Protein AF-A0A0R2FLG4-F1 (afdb_monomer_lite)

Foldseek 3Di:
DDPVVVVVVLVVCVVVQQWDWDDDPPDIDIDGRDPVVVVVVVVVVVVVVCVVVVHDPPD

Secondary structure (DSSP, 8-state):
--HHHHHHHHHHHHHTTSEEEEEETTEEEEEE--HHHHHHHHHHHHHHHHHHTTPPTT-

Sequence (59 aa):
MEQPVVSHQLAVLRKYQLVTATRKGKSNYYRLDDPHILDVINETLAHADHVIRGERHGE

Structure (mmCIF, N/CA/C/O backbone):
data_AF-A0A0R2FLG4-F1
#
_entry.id   AF-A0A0R2FLG4-F1
#
loop_
_atom_site.group_PDB
_atom_site.id
_atom_site.type_symbol
_atom_site.label_atom_id
_atom_site.label_alt_id
_atom_site.label_comp_id
_atom_site.label_asym_id
_atom_site.label_entity_id
_atom_site.label_seq_id
_atom_site.pdbx_PDB_ins_code
_atom_site.Cartn_x
_atom_site.Cartn_y
_atom_site.Cartn_z
_atom_site.occupancy
_atom_site.B_iso_or_equiv
_atom_site.auth_seq_id
_atom_site.auth_comp_id
_atom_site.auth_asym_id
_atom_site.auth_atom_id
_atom_site.pdbx_PDB_model_num
ATOM 1 N N . MET A 1 1 ? 11.696 -4.251 10.560 1.00 60.28 1 MET A N 1
ATOM 2 C CA . MET A 1 1 ? 10.842 -3.064 10.328 1.00 60.28 1 MET A CA 1
ATOM 3 C C . MET A 1 1 ? 10.172 -2.699 11.638 1.00 60.28 1 MET A C 1
ATOM 5 O O . MET A 1 1 ? 9.671 -3.597 12.304 1.00 60.28 1 MET A O 1
ATOM 9 N N . GLU A 1 2 ? 10.185 -1.428 12.030 1.00 84.75 2 GLU A N 1
ATOM 10 C CA . GLU A 1 2 ? 9.559 -0.993 13.282 1.00 84.75 2 GLU A CA 1
ATOM 11 C C . GLU A 1 2 ? 8.052 -0.751 13.099 1.00 84.75 2 GLU A C 1
ATOM 13 O O . GLU A 1 2 ? 7.613 -0.177 12.100 1.00 84.75 2 GLU A O 1
ATOM 18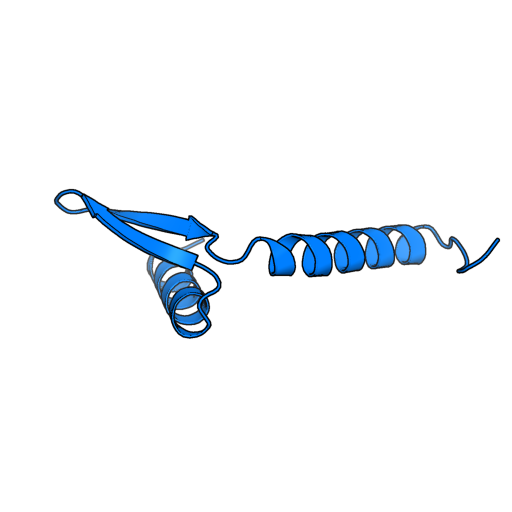 N N . GLN A 1 3 ? 7.253 -1.167 14.086 1.00 77.12 3 GLN A N 1
ATOM 19 C CA . GLN A 1 3 ? 5.787 -1.030 14.094 1.00 77.12 3 GLN A CA 1
ATOM 20 C C . GLN A 1 3 ? 5.259 0.397 13.811 1.00 77.12 3 GLN A C 1
ATOM 22 O O . GLN A 1 3 ? 4.247 0.516 13.110 1.00 77.12 3 GLN A O 1
ATOM 27 N N . PRO A 1 4 ? 5.907 1.488 14.278 1.00 86.38 4 PRO A N 1
ATOM 28 C CA . PRO A 1 4 ? 5.468 2.850 13.969 1.00 86.38 4 PRO A CA 1
ATOM 29 C C . PRO A 1 4 ? 5.519 3.175 12.471 1.00 86.38 4 PRO A C 1
ATOM 31 O O . PRO A 1 4 ? 4.588 3.779 11.939 1.00 86.38 4 PRO A O 1
ATOM 34 N N . VAL A 1 5 ? 6.565 2.719 11.772 1.00 89.94 5 VAL A N 1
ATOM 35 C CA . VAL A 1 5 ? 6.748 2.960 10.331 1.00 89.94 5 VAL A CA 1
ATOM 36 C C . VAL A 1 5 ? 5.688 2.212 9.525 1.00 89.94 5 VAL A C 1
ATOM 38 O O . VAL A 1 5 ? 5.053 2.793 8.647 1.00 89.94 5 VAL A O 1
ATOM 41 N N . VAL A 1 6 ? 5.433 0.948 9.874 1.00 92.12 6 VAL A N 1
ATOM 42 C CA . VAL A 1 6 ? 4.399 0.128 9.220 1.00 92.12 6 VAL A CA 1
ATOM 43 C C . VAL A 1 6 ? 3.012 0.743 9.415 1.00 92.12 6 VAL A C 1
ATOM 45 O O . VAL A 1 6 ? 2.244 0.860 8.463 1.00 92.12 6 VAL A O 1
ATOM 48 N N . SER A 1 7 ? 2.696 1.200 10.629 1.00 91.69 7 SER A N 1
ATOM 49 C CA . SER A 1 7 ? 1.402 1.830 10.928 1.00 91.69 7 SER A CA 1
ATOM 50 C C . SER A 1 7 ? 1.196 3.129 10.146 1.00 91.69 7 SER A C 1
ATOM 52 O O . SER A 1 7 ? 0.094 3.386 9.660 1.00 91.69 7 SE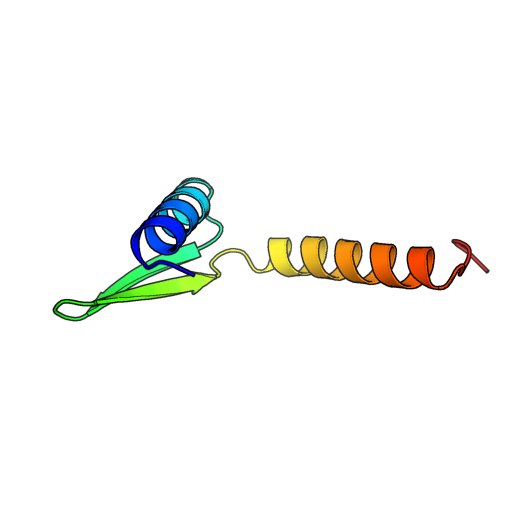R A O 1
ATOM 54 N N . HIS A 1 8 ? 2.254 3.930 9.985 1.00 92.19 8 HIS A N 1
ATOM 55 C CA . HIS A 1 8 ? 2.213 5.137 9.164 1.00 92.19 8 HIS A CA 1
ATOM 56 C C . HIS A 1 8 ? 1.945 4.807 7.689 1.00 92.19 8 HIS A C 1
ATOM 58 O O . HIS A 1 8 ? 1.044 5.385 7.083 1.00 92.19 8 HIS A O 1
ATOM 64 N N . GLN A 1 9 ? 2.657 3.827 7.127 1.00 94.94 9 GLN A N 1
ATOM 65 C CA . GLN A 1 9 ? 2.445 3.382 5.746 1.00 94.94 9 GLN A CA 1
ATOM 66 C C . GLN A 1 9 ? 1.027 2.834 5.533 1.00 94.94 9 GLN A C 1
ATOM 68 O O . GLN A 1 9 ? 0.357 3.221 4.578 1.00 94.94 9 GLN A O 1
ATOM 73 N N . LEU A 1 10 ? 0.510 2.019 6.456 1.00 94.62 10 LEU A N 1
ATOM 74 C CA . LEU A 1 10 ? -0.868 1.517 6.402 1.00 94.62 10 LEU A CA 1
ATOM 75 C C . LEU A 1 10 ? -1.912 2.640 6.485 1.00 94.62 10 LEU A C 1
ATOM 77 O O . LEU A 1 10 ? -2.960 2.554 5.844 1.00 94.62 10 LEU A O 1
ATOM 81 N N . ALA A 1 11 ? -1.639 3.709 7.238 1.00 94.19 11 ALA A N 1
ATOM 82 C CA . ALA A 1 11 ? -2.505 4.885 7.271 1.00 94.19 11 ALA A CA 1
ATOM 83 C C . ALA A 1 11 ? -2.529 5.619 5.920 1.00 94.19 11 ALA A C 1
ATOM 85 O O . ALA A 1 11 ? -3.602 6.024 5.470 1.00 94.19 11 ALA A O 1
ATOM 86 N N . VAL A 1 12 ? -1.377 5.743 5.250 1.00 94.81 12 VAL A N 1
ATOM 87 C CA . VAL A 1 12 ? -1.280 6.316 3.897 1.00 94.81 12 VAL A CA 1
ATOM 88 C C . VAL A 1 12 ? -2.036 5.455 2.883 1.00 94.81 12 VAL A C 1
ATOM 90 O O . VAL A 1 12 ? -2.855 5.980 2.134 1.00 94.81 12 VAL A O 1
ATOM 93 N N . LEU A 1 13 ? -1.836 4.136 2.895 1.00 93.56 13 LEU A N 1
ATOM 94 C CA . LEU A 1 13 ? -2.540 3.216 1.993 1.00 93.56 13 LEU A CA 1
ATOM 95 C C . LEU A 1 13 ? -4.060 3.271 2.197 1.00 93.56 13 LEU A C 1
ATOM 97 O O . LEU A 1 13 ? -4.815 3.312 1.229 1.00 93.56 13 LEU A O 1
ATOM 101 N N . ARG A 1 14 ? -4.519 3.347 3.454 1.00 93.31 14 ARG A N 1
ATOM 102 C CA . ARG A 1 14 ? -5.945 3.504 3.773 1.00 93.31 14 ARG A CA 1
ATOM 103 C C . ARG A 1 14 ? -6.498 4.843 3.283 1.00 93.31 14 ARG A C 1
ATOM 105 O O . ARG A 1 14 ? -7.625 4.888 2.800 1.00 93.31 14 ARG A O 1
ATOM 112 N N . LYS A 1 15 ? -5.725 5.932 3.397 1.00 94.31 15 LYS A N 1
ATOM 113 C CA . LYS A 1 15 ? -6.117 7.267 2.905 1.00 94.31 15 LYS A CA 1
ATOM 114 C C . LYS A 1 15 ? -6.417 7.247 1.404 1.00 94.31 15 LYS A C 1
ATOM 116 O O . LYS A 1 15 ? -7.356 7.909 0.978 1.00 94.31 15 LYS A O 1
ATOM 121 N N . TYR A 1 16 ? -5.648 6.480 0.637 1.00 92.31 16 TYR A N 1
ATOM 122 C CA . TYR A 1 16 ? -5.838 6.311 -0.805 1.00 92.31 16 TYR A CA 1
ATOM 123 C C . TYR A 1 16 ? -6.715 5.108 -1.176 1.00 92.31 16 TYR A C 1
ATOM 125 O O . TYR A 1 16 ? -6.714 4.705 -2.329 1.00 92.31 16 TYR A O 1
ATOM 133 N N . GLN A 1 17 ? -7.466 4.549 -0.218 1.00 90.81 17 GLN A N 1
ATOM 134 C CA . GLN A 1 17 ? -8.429 3.461 -0.449 1.00 90.81 17 GLN A CA 1
ATOM 135 C C . GLN A 1 17 ? -7.810 2.168 -1.006 1.00 90.81 17 GLN A C 1
ATOM 137 O O . GLN A 1 17 ? -8.510 1.313 -1.527 1.00 90.81 17 GLN A O 1
ATOM 142 N N . LEU A 1 18 ? -6.500 1.979 -0.837 1.00 90.81 18 LEU A N 1
ATOM 143 C CA . LEU A 1 18 ? -5.822 0.754 -1.267 1.00 90.81 18 LEU A CA 1
ATOM 144 C C . LEU A 1 18 ? -6.049 -0.390 -0.274 1.00 90.81 18 LEU A C 1
ATOM 146 O O . LEU A 1 18 ? -6.030 -1.564 -0.638 1.00 90.81 18 LEU A O 1
ATOM 150 N N . VAL A 1 19 ? -6.276 -0.056 0.999 1.00 93.44 19 VAL A N 1
ATOM 151 C CA . VAL A 1 19 ? -6.558 -1.026 2.060 1.00 93.44 19 VAL A CA 1
ATOM 152 C C . VAL A 1 19 ? -7.729 -0.581 2.931 1.00 93.44 19 VAL A C 1
ATOM 154 O O . VAL A 1 19 ? -7.866 0.591 3.287 1.00 93.44 19 VAL A O 1
ATOM 157 N N . THR A 1 20 ? -8.519 -1.551 3.372 1.00 94.00 20 THR A N 1
ATOM 158 C CA . THR A 1 20 ? -9.472 -1.410 4.473 1.00 94.00 20 THR A CA 1
ATOM 159 C C . THR A 1 20 ? -8.816 -1.745 5.802 1.00 94.00 20 THR A C 1
ATOM 161 O O . THR A 1 20 ? -7.804 -2.443 5.863 1.00 94.00 20 THR A O 1
ATOM 164 N N . ALA A 1 21 ? -9.421 -1.264 6.887 1.00 94.88 21 ALA A N 1
ATOM 165 C CA . ALA A 1 21 ? -9.041 -1.623 8.243 1.00 94.88 21 ALA A CA 1
ATOM 166 C C . ALA A 1 21 ? -10.284 -2.024 9.044 1.00 94.88 21 ALA A C 1
ATOM 168 O O . ALA A 1 21 ? -11.247 -1.263 9.116 1.00 94.88 21 ALA A O 1
ATOM 169 N N . THR A 1 22 ? -10.246 -3.194 9.678 1.00 96.25 22 THR A N 1
ATOM 170 C CA . THR A 1 22 ? -11.280 -3.678 10.601 1.00 96.25 22 THR A CA 1
ATOM 171 C C . THR A 1 22 ? -10.685 -3.828 11.993 1.00 96.25 22 THR A C 1
ATOM 173 O O . THR A 1 22 ? -9.662 -4.488 12.178 1.00 96.25 22 THR A O 1
ATOM 176 N N . ARG A 1 23 ? -11.325 -3.233 13.000 1.00 95.31 23 ARG A N 1
ATOM 177 C CA . ARG A 1 23 ? -10.891 -3.361 14.393 1.00 95.31 23 ARG A CA 1
ATOM 178 C C . ARG A 1 23 ? -11.515 -4.599 15.030 1.00 95.31 23 ARG A C 1
ATOM 180 O O . ARG A 1 23 ? -12.734 -4.740 15.041 1.00 95.31 23 ARG A O 1
ATOM 187 N N . LYS A 1 24 ? -10.689 -5.459 15.624 1.00 97.31 24 LYS A N 1
ATOM 188 C CA . LYS A 1 24 ? -11.126 -6.611 16.423 1.00 97.31 24 LYS A CA 1
ATOM 189 C C . LYS A 1 24 ? -10.419 -6.562 17.775 1.00 97.31 24 LYS A C 1
ATOM 191 O O . LYS A 1 24 ? -9.234 -6.867 17.901 1.00 97.31 24 LYS A O 1
ATOM 196 N N . GLY A 1 25 ? -11.153 -6.112 18.792 1.00 95.56 25 GLY A N 1
ATOM 197 C CA . GLY A 1 25 ? -10.615 -5.867 20.130 1.00 95.56 25 GLY A CA 1
ATOM 198 C C . GLY A 1 25 ? -9.564 -4.749 20.142 1.00 95.56 25 GLY A C 1
ATOM 199 O O . GLY A 1 25 ? -9.855 -3.595 19.810 1.00 95.56 25 GLY A O 1
ATOM 200 N N . LYS A 1 26 ? -8.335 -5.095 20.545 1.00 93.62 26 LYS A N 1
ATOM 201 C CA . LYS A 1 26 ? -7.189 -4.169 20.611 1.00 93.62 26 LYS A CA 1
ATOM 202 C C . LYS A 1 26 ? -6.367 -4.113 19.316 1.00 93.62 26 LYS A C 1
ATOM 204 O O . LYS A 1 26 ? -5.444 -3.311 19.239 1.00 93.62 26 LYS A O 1
ATOM 209 N N . SER A 1 27 ? -6.709 -4.924 18.316 1.00 93.12 27 SER A N 1
ATOM 210 C CA . SER A 1 27 ? -5.936 -5.060 17.080 1.00 93.12 27 SER A CA 1
ATOM 211 C C . SER A 1 27 ? -6.705 -4.523 15.874 1.00 93.12 27 SER A C 1
ATOM 213 O O . SER A 1 27 ? -7.921 -4.704 15.770 1.00 93.12 27 SER A O 1
ATOM 215 N N . ASN A 1 28 ? -5.981 -3.895 14.948 1.00 93.50 28 ASN A N 1
ATOM 216 C CA . ASN A 1 28 ? -6.490 -3.501 13.637 1.00 93.50 28 ASN A CA 1
ATOM 217 C C . ASN A 1 28 ? -5.997 -4.495 12.583 1.00 93.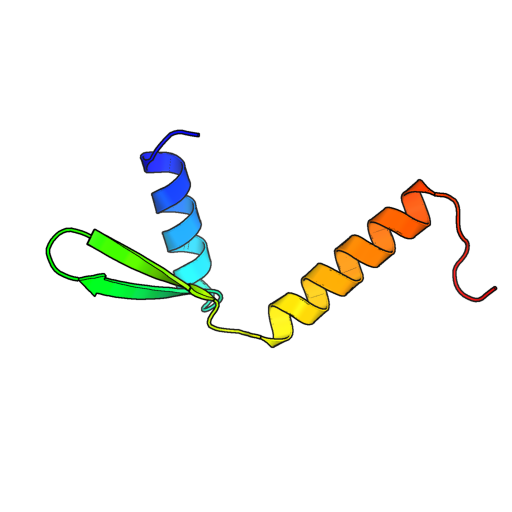50 28 ASN A C 1
ATOM 219 O O . ASN A 1 28 ? -4.804 -4.772 12.499 1.00 93.50 28 ASN A O 1
ATOM 223 N N . TYR A 1 29 ? -6.924 -5.009 11.784 1.00 95.00 29 TYR A N 1
ATOM 224 C CA . TYR A 1 29 ? -6.668 -5.935 10.688 1.00 95.00 29 TYR A CA 1
ATOM 225 C C . TYR A 1 29 ? -6.833 -5.194 9.373 1.00 95.00 29 TYR A C 1
ATOM 227 O O . TYR A 1 29 ? -7.871 -4.571 9.155 1.00 95.00 29 TYR A O 1
ATOM 235 N N . TYR A 1 30 ? -5.826 -5.270 8.511 1.00 93.88 30 TYR A N 1
ATOM 236 C CA . TYR A 1 30 ? -5.835 -4.608 7.214 1.00 93.88 30 TYR A CA 1
ATOM 237 C C . TYR A 1 30 ? -6.053 -5.628 6.101 1.00 93.88 30 TYR A C 1
ATOM 239 O O . TYR A 1 30 ? -5.532 -6.741 6.171 1.00 93.88 30 TYR A O 1
ATOM 247 N N . ARG A 1 31 ? -6.823 -5.251 5.081 1.00 93.12 31 ARG A N 1
ATOM 248 C CA . ARG A 1 31 ? -7.045 -6.056 3.873 1.00 93.12 31 ARG A CA 1
ATOM 249 C C . ARG A 1 31 ? -6.996 -5.139 2.664 1.00 93.12 31 ARG A C 1
ATOM 251 O O . ARG A 1 31 ? -7.478 -4.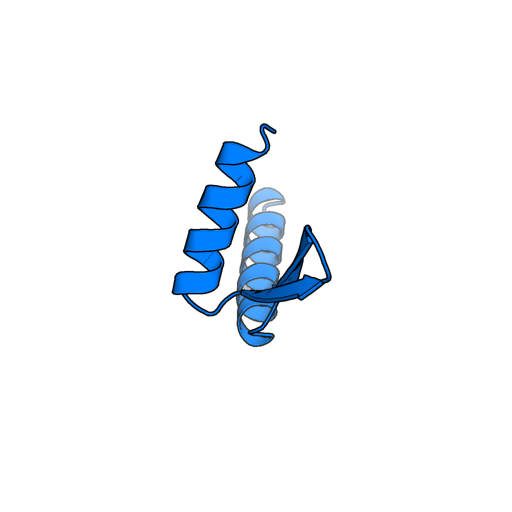017 2.755 1.00 93.12 31 ARG A O 1
ATOM 258 N N . LEU A 1 32 ? -6.453 -5.614 1.552 1.00 91.12 32 LEU A N 1
ATOM 259 C CA . LEU A 1 32 ? -6.547 -4.894 0.288 1.00 91.12 32 LEU A CA 1
ATOM 260 C C . LEU A 1 32 ? -8.021 -4.666 -0.096 1.00 91.12 32 LEU A C 1
ATOM 262 O O . LEU A 1 32 ? -8.850 -5.555 0.116 1.00 91.12 32 LEU A O 1
ATOM 266 N N . ASP A 1 33 ? -8.329 -3.475 -0.602 1.00 85.69 33 ASP A N 1
ATOM 267 C CA . ASP A 1 33 ? -9.694 -3.080 -0.984 1.00 85.69 33 ASP A CA 1
ATOM 268 C C . ASP A 1 33 ? -9.881 -2.885 -2.489 1.00 85.69 33 ASP A C 1
ATOM 270 O O . ASP A 1 33 ? -10.998 -2.990 -2.982 1.00 85.69 33 ASP A O 1
ATOM 274 N N . ASP A 1 34 ? -8.795 -2.645 -3.224 1.00 80.94 34 ASP A N 1
ATOM 275 C CA . ASP A 1 34 ? -8.841 -2.423 -4.665 1.00 80.94 34 ASP A CA 1
ATOM 276 C C . ASP A 1 34 ? -8.152 -3.577 -5.401 1.00 80.94 34 ASP A C 1
ATOM 278 O O . ASP A 1 34 ? -6.926 -3.659 -5.395 1.00 80.94 34 ASP A O 1
ATOM 282 N N . PRO A 1 35 ? -8.897 -4.502 -6.023 1.00 79.50 35 PRO A N 1
ATOM 283 C CA . PRO A 1 35 ? -8.305 -5.552 -6.841 1.00 79.50 35 PRO A CA 1
ATOM 284 C C . PRO A 1 35 ? -7.563 -5.008 -8.069 1.00 79.50 35 PRO A C 1
ATOM 286 O O . PRO A 1 35 ? -6.552 -5.586 -8.449 1.00 79.50 35 PRO A O 1
ATOM 289 N N . HIS A 1 36 ? -7.995 -3.882 -8.652 1.00 86.88 36 HIS A N 1
ATOM 290 C CA . HIS A 1 36 ? -7.394 -3.342 -9.879 1.00 86.88 36 HIS A CA 1
ATOM 291 C C . HIS A 1 36 ? -5.958 -2.863 -9.647 1.00 86.88 36 HIS A C 1
ATOM 293 O O . HIS A 1 36 ? -5.117 -2.940 -10.543 1.00 86.88 36 HIS A O 1
ATOM 299 N N . ILE A 1 37 ? -5.636 -2.398 -8.432 1.00 85.81 37 ILE A N 1
ATOM 300 C CA . ILE A 1 37 ? -4.258 -2.012 -8.106 1.00 85.81 37 ILE A CA 1
ATOM 301 C C . ILE A 1 37 ? -3.312 -3.217 -8.120 1.00 85.81 37 ILE A C 1
ATOM 303 O O . ILE A 1 37 ? -2.126 -3.044 -8.395 1.00 85.81 37 ILE A O 1
ATOM 307 N N . LEU A 1 38 ? -3.813 -4.433 -7.859 1.00 86.12 38 LEU A N 1
ATOM 308 C CA . LEU A 1 38 ? -2.993 -5.639 -7.975 1.00 86.12 38 LEU A CA 1
ATOM 309 C C . LEU A 1 38 ? -2.585 -5.866 -9.414 1.00 86.12 38 LEU A C 1
ATOM 311 O O . LEU A 1 38 ? -1.423 -6.174 -9.641 1.00 86.12 38 LEU A O 1
ATOM 315 N N . ASP A 1 39 ? -3.498 -5.674 -10.362 1.00 90.19 39 ASP A N 1
ATOM 316 C CA . ASP A 1 39 ? -3.193 -5.842 -11.780 1.00 90.19 39 ASP A CA 1
ATOM 317 C C . ASP A 1 39 ? -2.084 -4.868 -12.193 1.00 90.19 39 ASP A C 1
ATOM 319 O O . ASP A 1 39 ? -1.064 -5.286 -12.729 1.00 90.19 39 ASP A O 1
ATOM 323 N N . VAL A 1 40 ? -2.195 -3.588 -11.820 1.00 91.00 40 VAL A N 1
ATOM 324 C CA . VAL A 1 40 ? -1.160 -2.578 -12.114 1.00 91.00 40 VAL A CA 1
ATOM 325 C C . VAL A 1 40 ? 0.190 -2.931 -11.483 1.00 91.00 40 VAL A C 1
ATOM 327 O O . VAL A 1 40 ? 1.231 -2.816 -12.135 1.00 91.00 40 VAL A O 1
ATOM 330 N N . ILE A 1 41 ? 0.199 -3.350 -10.214 1.00 90.31 41 ILE A N 1
ATOM 331 C CA . ILE A 1 41 ? 1.433 -3.733 -9.516 1.00 90.31 41 ILE A CA 1
ATOM 332 C C . ILE A 1 41 ? 2.044 -4.978 -10.162 1.00 90.31 41 ILE A C 1
ATOM 334 O O . ILE A 1 41 ? 3.251 -5.002 -10.388 1.00 90.31 41 ILE A O 1
ATOM 338 N N . ASN A 1 42 ? 1.232 -5.983 -10.482 1.00 91.25 42 ASN A N 1
ATOM 339 C CA . ASN A 1 42 ? 1.681 -7.215 -11.120 1.00 91.25 42 ASN A CA 1
ATOM 340 C C . ASN A 1 42 ? 2.279 -6.933 -12.499 1.00 91.25 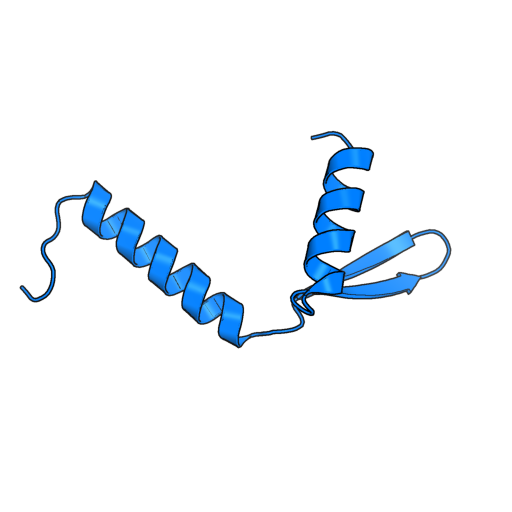42 ASN A C 1
ATOM 342 O O . ASN A 1 42 ? 3.385 -7.391 -12.767 1.00 91.25 42 ASN A O 1
ATOM 346 N N . GLU A 1 43 ? 1.617 -6.120 -13.325 1.00 93.25 43 GLU A N 1
ATOM 347 C CA . GLU A 1 43 ? 2.145 -5.696 -14.627 1.00 93.25 43 GLU A CA 1
ATOM 348 C C . GLU A 1 43 ? 3.453 -4.913 -14.476 1.00 93.25 43 GLU A C 1
ATOM 350 O O . GLU A 1 43 ? 4.417 -5.151 -15.199 1.00 93.25 43 GLU A O 1
ATOM 355 N N . THR A 1 44 ? 3.538 -4.022 -13.484 1.00 93.75 44 THR A N 1
ATOM 356 C CA . THR A 1 44 ? 4.769 -3.263 -13.209 1.00 93.75 44 THR A CA 1
ATOM 357 C C . THR A 1 44 ? 5.915 -4.181 -12.784 1.00 93.75 44 THR A C 1
ATOM 359 O O . THR A 1 44 ? 7.050 -3.997 -13.223 1.00 93.75 44 THR A O 1
ATOM 362 N N . LEU A 1 45 ? 5.636 -5.174 -11.935 1.00 94.06 45 LEU A N 1
ATOM 363 C CA . LEU A 1 45 ? 6.623 -6.158 -11.493 1.00 94.06 45 LEU A CA 1
ATOM 364 C C . LEU A 1 45 ? 7.065 -7.061 -12.646 1.00 94.06 45 LEU A C 1
ATOM 366 O O . LEU A 1 45 ? 8.263 -7.280 -12.806 1.00 94.06 45 LEU A O 1
ATOM 370 N N . ALA A 1 46 ? 6.125 -7.541 -13.460 1.00 91.75 46 ALA A N 1
ATOM 371 C CA . ALA A 1 46 ? 6.411 -8.340 -14.647 1.00 91.75 46 ALA A CA 1
ATOM 372 C C . ALA A 1 46 ? 7.255 -7.553 -15.659 1.00 91.75 46 ALA A C 1
ATOM 374 O O . ALA A 1 46 ? 8.224 -8.080 -16.203 1.00 91.75 46 ALA A O 1
ATOM 375 N N . HIS A 1 47 ? 6.937 -6.271 -15.855 1.00 91.19 47 HIS A N 1
ATOM 376 C CA . HIS A 1 47 ? 7.725 -5.372 -16.686 1.00 91.19 47 HIS A CA 1
ATOM 377 C C . HIS A 1 47 ? 9.145 -5.189 -16.149 1.00 91.19 47 HIS A C 1
ATOM 379 O O . HIS A 1 47 ? 10.114 -5.391 -16.876 1.00 91.19 47 HIS A O 1
ATOM 385 N N . ALA A 1 48 ? 9.289 -4.855 -14.865 1.00 92.94 48 ALA A N 1
ATOM 386 C CA . ALA A 1 48 ? 10.603 -4.695 -14.253 1.00 92.94 48 ALA A CA 1
ATOM 387 C C . ALA A 1 48 ? 11.445 -5.975 -14.378 1.00 92.94 48 ALA A C 1
ATOM 389 O O . ALA A 1 48 ? 12.626 -5.901 -14.705 1.00 92.94 48 ALA A O 1
ATOM 390 N N . ASP A 1 49 ? 10.837 -7.142 -14.165 1.00 92.06 49 ASP A N 1
ATOM 391 C CA . ASP A 1 49 ? 11.494 -8.443 -14.277 1.00 92.06 49 ASP A CA 1
ATOM 392 C C . ASP A 1 49 ? 11.968 -8.739 -15.710 1.00 92.06 49 ASP A C 1
ATOM 394 O O . ASP A 1 49 ? 13.142 -9.066 -15.900 1.00 92.06 49 ASP A O 1
ATOM 398 N N . HIS A 1 50 ? 11.121 -8.544 -16.730 1.00 89.56 50 HIS A N 1
ATOM 399 C CA . HIS A 1 50 ? 11.535 -8.762 -18.122 1.00 89.56 50 HIS A CA 1
ATOM 400 C C . HIS A 1 50 ? 12.607 -7.755 -18.570 1.00 89.56 50 HIS A C 1
ATOM 402 O O . HIS A 1 50 ? 13.543 -8.122 -19.282 1.00 89.56 50 HIS A O 1
ATOM 408 N N . VAL A 1 51 ? 12.552 -6.505 -18.081 1.00 90.44 51 VAL A N 1
ATOM 409 C CA . VAL A 1 51 ? 13.562 -5.477 -18.386 1.00 90.44 51 VAL A CA 1
ATOM 410 C C . VAL A 1 51 ? 14.896 -5.852 -17.750 1.00 90.44 51 VAL A C 1
ATOM 412 O O . VAL A 1 51 ? 15.934 -5.768 -18.405 1.00 90.44 51 VAL A O 1
ATOM 415 N N . ILE A 1 52 ? 14.883 -6.311 -16.494 1.00 91.31 52 ILE A N 1
ATOM 416 C CA . ILE A 1 52 ? 16.085 -6.776 -15.785 1.00 91.31 52 ILE A CA 1
ATOM 417 C C . ILE A 1 52 ? 16.704 -7.991 -16.490 1.00 91.31 52 ILE A C 1
ATOM 419 O O . ILE A 1 52 ? 17.929 -8.116 -16.528 1.00 91.31 52 ILE A O 1
ATOM 423 N N . ARG A 1 53 ? 15.883 -8.868 -17.076 1.00 89.31 53 ARG A N 1
ATOM 424 C CA . ARG A 1 53 ? 16.338 -10.028 -17.862 1.00 89.31 53 ARG A CA 1
ATOM 425 C C . ARG A 1 53 ? 16.777 -9.686 -19.288 1.00 89.31 53 ARG A C 1
ATOM 427 O O . ARG A 1 53 ? 17.340 -10.547 -19.960 1.00 89.31 53 ARG A O 1
ATOM 434 N N . GLY A 1 54 ? 16.585 -8.444 -19.732 1.00 86.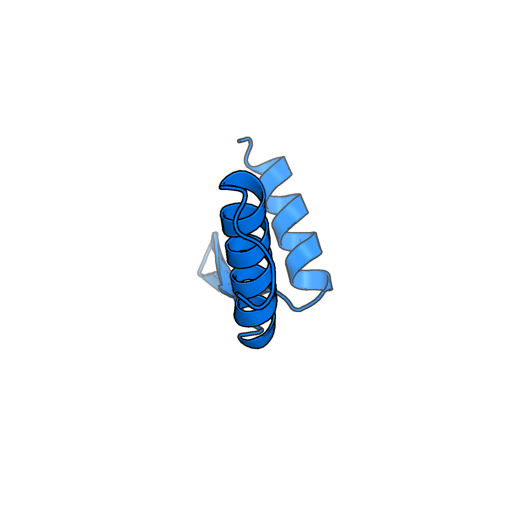25 54 GLY A N 1
ATOM 435 C CA . GLY A 1 54 ? 16.974 -7.980 -21.064 1.00 86.25 54 GLY A CA 1
ATOM 436 C C . GLY A 1 54 ? 16.028 -8.419 -22.185 1.00 86.25 54 GLY A C 1
ATOM 437 O O . GLY A 1 54 ? 16.412 -8.368 -23.353 1.00 86.25 54 GLY A O 1
ATOM 438 N N . GLU A 1 55 ? 14.811 -8.845 -21.846 1.00 85.44 55 GLU A N 1
ATOM 439 C CA . GLU A 1 55 ? 13.770 -9.188 -22.814 1.00 85.44 55 GLU A CA 1
ATOM 440 C C . GLU A 1 55 ? 13.218 -7.906 -23.457 1.00 85.44 55 GLU A C 1
ATOM 442 O O . GLU A 1 55 ? 13.011 -6.886 -22.791 1.00 85.44 55 GLU A O 1
ATOM 447 N N . ARG A 1 56 ? 13.014 -7.931 -24.778 1.00 81.00 56 ARG A N 1
ATOM 448 C CA . ARG A 1 56 ? 12.489 -6.784 -25.526 1.00 81.00 56 ARG A CA 1
ATOM 449 C C . ARG A 1 56 ? 10.970 -6.829 -25.585 1.00 81.00 56 ARG A C 1
ATOM 451 O O . ARG A 1 56 ? 10.359 -7.886 -25.661 1.00 81.00 56 ARG A O 1
ATOM 458 N N . HIS A 1 57 ? 10.360 -5.651 -25.609 1.00 76.31 57 HIS A N 1
ATOM 459 C CA . HIS A 1 57 ? 8.928 -5.535 -25.837 1.00 76.31 57 HIS A CA 1
ATOM 460 C C . HIS A 1 57 ? 8.564 -5.949 -27.267 1.00 76.31 57 HIS A C 1
ATOM 462 O O . HIS A 1 57 ? 9.025 -5.318 -28.217 1.00 76.31 57 HIS A O 1
ATOM 468 N N . GLY A 1 58 ? 7.673 -6.933 -27.403 1.00 71.50 58 GLY A N 1
ATOM 469 C CA . GLY A 1 58 ? 7.036 -7.267 -28.680 1.00 71.50 58 GLY A CA 1
ATOM 470 C C . GLY A 1 58 ? 7.825 -8.194 -29.609 1.00 71.50 58 GLY A C 1
ATOM 471 O O . GLY A 1 58 ? 7.584 -8.141 -30.814 1.00 71.50 58 GLY A O 1
ATOM 472 N N . GLU A 1 59 ? 8.729 -9.020 -29.074 1.00 56.31 59 GLU A N 1
ATOM 473 C CA . GLU A 1 59 ? 9.325 -10.167 -29.787 1.00 56.31 59 GLU A CA 1
ATOM 474 C C . GLU A 1 59 ? 8.652 -11.489 -29.385 1.00 56.31 59 GLU A C 1
ATOM 476 O O . GLU A 1 59 ? 8.304 -11.639 -28.191 1.00 56.31 59 GLU A O 1
#

Organism: NCBI:txid1618

Radius of gyration: 16.32 Å; chains: 1; bounding box: 28×17×50 Å

pLDDT: mean 89.19, std 7.8, range [56.31, 97.31]

InterPro domains:
  IPR001845 HTH ArsR-type DNA-binding domain [PS50987] (1-52)
  IPR011991 ArsR-like helix-turn-helix domain [cd00090] (3-45)
  IPR036388 Winged helix-like DNA-binding domain superfamily [G3DSA:1.10.10.10] (1-58)
  IPR036390 Winged helix DNA-binding domain superfamily [SSF46785] (1-48)